Protein AF-A0A938WC86-F1 (afdb_monomer_lite)

Structure (mmCIF, N/CA/C/O backbone):
data_AF-A0A938WC86-F1
#
_entry.id   AF-A0A938WC86-F1
#
loop_
_atom_site.group_PDB
_atom_site.id
_atom_site.type_symbol
_atom_site.label_atom_id
_atom_site.label_alt_id
_atom_site.label_comp_id
_atom_site.label_asym_id
_atom_site.label_entity_id
_atom_site.label_seq_id
_atom_site.pdbx_PDB_ins_code
_atom_site.Cartn_x
_atom_site.Cartn_y
_atom_site.Cartn_z
_atom_site.occupancy
_atom_site.B_iso_or_equiv
_atom_site.auth_seq_id
_atom_site.auth_comp_id
_atom_site.auth_asym_id
_atom_site.auth_atom_id
_atom_site.pdbx_PDB_model_num
ATOM 1 N N . MET A 1 1 ? -15.722 4.529 9.189 1.00 64.56 1 MET A N 1
ATOM 2 C CA . MET A 1 1 ? -14.261 4.552 8.988 1.00 64.56 1 MET A CA 1
ATOM 3 C C . MET A 1 1 ? -13.634 5.277 10.153 1.00 64.56 1 MET A C 1
ATOM 5 O O . MET A 1 1 ? -14.187 6.302 10.538 1.00 64.56 1 MET A O 1
ATOM 9 N N . THR A 1 2 ? -12.578 4.731 10.750 1.00 86.31 2 THR A N 1
ATOM 10 C CA . THR A 1 2 ? -12.002 5.280 11.984 1.00 86.31 2 THR A CA 1
ATOM 11 C C . THR A 1 2 ? -10.703 6.039 11.681 1.00 86.31 2 THR A C 1
ATOM 13 O O . THR A 1 2 ? -10.022 5.701 10.707 1.00 86.31 2 THR A O 1
ATOM 16 N N . PRO A 1 3 ? -10.361 7.085 12.452 1.00 88.94 3 PRO A N 1
ATOM 17 C CA . PRO A 1 3 ? -9.124 7.844 12.250 1.00 88.94 3 PRO A CA 1
ATOM 18 C C . PRO A 1 3 ? -7.862 6.977 12.382 1.00 88.94 3 PRO A C 1
ATOM 20 O O . PRO A 1 3 ? -6.867 7.241 11.715 1.00 88.94 3 PRO A O 1
ATOM 23 N N . GLU A 1 4 ? -7.914 5.907 13.173 1.00 89.62 4 GLU A N 1
ATOM 24 C CA . GLU A 1 4 ? -6.815 4.954 13.350 1.00 89.62 4 GLU A CA 1
ATOM 25 C C . GLU A 1 4 ? -6.536 4.168 12.064 1.00 89.62 4 GLU A C 1
ATOM 27 O O . GLU A 1 4 ? -5.380 3.958 11.705 1.00 89.62 4 GLU A O 1
ATOM 32 N N . LEU A 1 5 ? -7.585 3.779 11.330 1.00 90.06 5 LEU A N 1
ATOM 33 C CA . LEU A 1 5 ? -7.429 3.099 10.045 1.00 90.06 5 LEU A CA 1
ATOM 34 C C . LEU A 1 5 ? -6.815 4.036 9.000 1.00 90.06 5 LEU A C 1
ATOM 36 O O . LEU A 1 5 ? -5.948 3.623 8.235 1.00 90.06 5 LEU A O 1
ATOM 40 N N . ALA A 1 6 ? -7.218 5.310 9.002 1.00 92.81 6 ALA A N 1
ATOM 41 C CA . ALA A 1 6 ? -6.644 6.307 8.106 1.00 92.81 6 ALA A CA 1
ATOM 42 C C . ALA A 1 6 ? -5.158 6.563 8.405 1.00 92.81 6 ALA A C 1
ATOM 44 O O . ALA A 1 6 ? -4.351 6.617 7.480 1.00 92.81 6 ALA A O 1
ATOM 45 N N . ALA A 1 7 ? -4.781 6.649 9.686 1.00 92.62 7 ALA A N 1
ATOM 46 C CA . ALA A 1 7 ? -3.380 6.746 10.095 1.00 92.62 7 ALA A CA 1
ATOM 47 C C . ALA A 1 7 ? -2.573 5.514 9.653 1.00 92.62 7 ALA A C 1
ATOM 49 O O . ALA A 1 7 ? -1.497 5.657 9.080 1.00 92.62 7 ALA A O 1
ATOM 50 N N . CYS A 1 8 ? -3.135 4.314 9.827 1.00 92.94 8 CYS A N 1
ATOM 51 C CA . CYS A 1 8 ? -2.524 3.057 9.397 1.00 92.94 8 CYS A CA 1
ATOM 52 C C . CYS A 1 8 ? -2.244 3.026 7.883 1.00 92.94 8 CYS A C 1
ATOM 54 O O . CYS A 1 8 ? -1.161 2.618 7.461 1.00 92.94 8 CYS A O 1
ATOM 56 N N . VAL A 1 9 ? -3.184 3.509 7.061 1.00 94.38 9 VAL A N 1
ATOM 57 C CA . VAL A 1 9 ? -2.999 3.597 5.603 1.00 94.38 9 VAL A CA 1
ATOM 58 C C . VAL A 1 9 ? -1.932 4.622 5.230 1.00 94.38 9 VAL A C 1
ATOM 60 O O . VAL A 1 9 ? -1.059 4.316 4.419 1.00 94.38 9 VAL A O 1
ATOM 63 N N . LEU A 1 10 ? -1.955 5.813 5.833 1.00 94.31 10 LEU A N 1
ATOM 64 C CA . LEU A 1 10 ? -0.959 6.851 5.553 1.00 94.31 10 LEU A CA 1
ATOM 65 C C . LEU A 1 10 ? 0.455 6.407 5.946 1.00 94.31 10 LEU A C 1
ATOM 67 O O . LEU A 1 10 ? 1.394 6.607 5.181 1.00 94.31 10 LEU A O 1
ATOM 71 N N . GLU A 1 11 ? 0.619 5.754 7.095 1.00 93.69 11 GLU A N 1
ATOM 72 C CA . GLU A 1 11 ? 1.905 5.173 7.490 1.00 93.69 11 GLU A CA 1
ATOM 73 C C . GLU A 1 11 ? 2.354 4.057 6.538 1.00 93.69 11 GLU A C 1
ATOM 75 O O . GLU A 1 11 ? 3.522 4.008 6.159 1.00 93.69 11 GLU A O 1
ATOM 80 N N . GLY A 1 12 ? 1.438 3.184 6.105 1.00 92.44 12 GLY A N 1
ATOM 81 C CA . GLY A 1 12 ? 1.738 2.147 5.113 1.00 92.44 12 GLY A CA 1
ATOM 82 C C . GLY A 1 12 ? 2.207 2.732 3.778 1.00 92.44 12 GLY A C 1
ATOM 83 O O . GLY A 1 12 ? 3.164 2.237 3.183 1.00 92.44 12 GLY A O 1
ATOM 84 N N . LEU A 1 13 ? 1.586 3.832 3.346 1.00 91.69 13 LEU A N 1
ATOM 85 C CA . LEU A 1 13 ? 1.983 4.570 2.151 1.00 91.69 13 LEU A CA 1
ATOM 86 C C . LEU A 1 13 ? 3.397 5.145 2.286 1.00 91.69 13 LEU A C 1
ATOM 88 O O . LEU A 1 13 ? 4.183 5.043 1.348 1.00 91.69 13 LEU A O 1
ATOM 92 N N . LEU A 1 14 ? 3.740 5.717 3.443 1.00 90.00 14 LEU A N 1
ATOM 93 C CA . LEU A 1 14 ? 5.083 6.242 3.707 1.00 90.00 14 LEU A CA 1
ATOM 94 C C . LEU A 1 14 ? 6.144 5.133 3.698 1.00 90.00 14 LEU A C 1
ATOM 96 O O . LEU A 1 14 ? 7.205 5.314 3.103 1.00 90.00 14 LEU A O 1
ATOM 100 N N . LEU A 1 15 ? 5.844 3.974 4.293 1.00 89.00 15 LEU A N 1
ATOM 101 C CA . LEU A 1 15 ? 6.736 2.809 4.292 1.00 89.00 15 LEU A CA 1
ATOM 102 C C . LEU A 1 15 ? 7.033 2.310 2.872 1.00 89.00 15 LEU A C 1
ATOM 104 O O . LEU A 1 15 ? 8.186 2.024 2.548 1.00 89.00 15 LEU A O 1
ATOM 108 N N . LEU A 1 16 ? 6.006 2.220 2.023 1.00 86.44 16 LEU A N 1
ATOM 109 C CA . LEU A 1 16 ? 6.185 1.853 0.619 1.00 86.44 16 LEU A CA 1
ATOM 110 C C . LEU A 1 16 ? 6.908 2.950 -0.160 1.00 86.44 16 LEU A C 1
ATOM 112 O O . LEU A 1 16 ? 7.788 2.641 -0.951 1.00 86.44 16 LEU A O 1
ATOM 116 N N . HIS A 1 17 ? 6.601 4.224 0.086 1.00 84.62 17 HIS A N 1
ATOM 117 C CA . HIS A 1 17 ? 7.303 5.323 -0.569 1.00 84.62 17 HIS A CA 1
ATOM 118 C C . HIS A 1 17 ? 8.809 5.283 -0.277 1.00 84.62 17 HIS A C 1
ATOM 120 O O . HIS A 1 17 ? 9.597 5.460 -1.200 1.00 84.62 17 HIS A O 1
ATOM 126 N N . GLU A 1 18 ? 9.221 5.012 0.964 1.00 82.81 18 GLU A N 1
ATOM 127 C CA . GLU A 1 18 ? 10.635 4.874 1.335 1.00 82.81 18 GLU A CA 1
ATOM 128 C C . GLU A 1 18 ? 11.313 3.697 0.615 1.00 82.81 18 GLU A C 1
ATOM 130 O O . GLU A 1 18 ? 12.408 3.848 0.077 1.00 82.81 18 GLU A O 1
ATOM 135 N N . GLU A 1 19 ? 10.661 2.533 0.567 1.00 81.44 19 GLU A N 1
ATOM 136 C CA . GLU A 1 19 ? 11.219 1.333 -0.068 1.00 81.44 19 GLU A CA 1
ATOM 137 C C . GLU A 1 19 ? 11.310 1.458 -1.588 1.00 81.44 19 GLU A C 1
ATOM 139 O O . GLU A 1 19 ? 12.359 1.188 -2.169 1.00 81.44 19 GLU A O 1
ATOM 144 N N . LEU A 1 20 ? 10.248 1.937 -2.225 1.00 79.00 20 LEU A N 1
ATOM 145 C CA . LEU A 1 20 ? 10.151 2.041 -3.677 1.00 79.00 20 LEU A CA 1
ATOM 146 C C . LEU A 1 20 ? 10.985 3.197 -4.250 1.00 79.00 20 LEU A C 1
ATOM 148 O O . LEU A 1 20 ? 11.236 3.245 -5.454 1.00 79.00 20 LEU A O 1
ATOM 152 N N . SER A 1 21 ? 11.403 4.148 -3.408 1.00 77.31 21 SER A N 1
ATOM 153 C CA . SER A 1 21 ? 12.271 5.270 -3.804 1.00 77.31 21 SER A CA 1
ATOM 154 C C . SER A 1 21 ? 13.756 4.990 -3.557 1.00 77.31 21 SER A C 1
ATOM 156 O O . SER A 1 21 ? 14.572 5.900 -3.689 1.00 77.31 21 SER A O 1
ATOM 158 N N . VAL A 1 22 ? 14.121 3.756 -3.182 1.00 75.12 22 VAL A N 1
ATOM 159 C CA . VAL A 1 22 ? 15.519 3.384 -2.919 1.00 75.12 22 VAL A CA 1
ATOM 160 C C . VAL A 1 22 ? 16.383 3.413 -4.181 1.00 75.12 22 VAL A C 1
ATOM 162 O O . VAL A 1 22 ? 17.589 3.623 -4.077 1.00 75.12 22 VAL A O 1
ATOM 165 N N . ASP A 1 23 ? 15.781 3.211 -5.357 1.00 69.25 23 ASP A N 1
ATOM 166 C CA . ASP A 1 23 ? 16.468 3.274 -6.644 1.00 69.25 23 ASP A CA 1
ATOM 167 C C . ASP A 1 23 ? 16.486 4.726 -7.165 1.00 69.25 23 ASP A C 1
ATOM 169 O O . ASP A 1 23 ? 15.443 5.248 -7.578 1.00 69.25 23 ASP A O 1
ATOM 173 N N . PRO A 1 24 ? 17.650 5.405 -7.155 1.00 65.19 24 PRO A N 1
ATOM 174 C CA . PRO A 1 24 ? 17.762 6.773 -7.645 1.00 65.19 24 PRO A CA 1
ATOM 175 C C . PRO A 1 24 ? 17.686 6.870 -9.177 1.00 65.19 24 PRO A C 1
ATOM 177 O O . PRO A 1 24 ? 17.449 7.963 -9.693 1.00 65.19 24 PRO A O 1
ATOM 180 N N . GLU A 1 25 ? 17.901 5.770 -9.906 1.00 66.31 25 GLU A N 1
ATOM 181 C CA . GLU A 1 25 ? 17.857 5.731 -11.372 1.00 66.31 25 GLU A CA 1
ATOM 182 C C . GLU A 1 25 ? 16.442 5.447 -11.898 1.00 66.31 25 GLU A C 1
ATOM 184 O O . GLU A 1 25 ? 16.096 5.890 -12.996 1.00 66.31 25 GLU A O 1
ATOM 189 N N . ALA A 1 26 ? 15.600 4.782 -11.100 1.00 65.44 26 ALA A N 1
ATOM 190 C CA . ALA A 1 26 ? 14.203 4.500 -11.430 1.00 65.44 26 ALA A CA 1
ATOM 191 C C . ALA A 1 26 ? 13.252 4.662 -10.223 1.00 65.44 26 ALA A C 1
ATOM 193 O O . ALA A 1 26 ? 12.673 3.678 -9.755 1.00 65.44 26 ALA A O 1
ATOM 194 N N . PRO A 1 27 ? 13.016 5.893 -9.725 1.00 68.44 27 PRO A N 1
ATOM 195 C CA . PRO A 1 27 ? 12.068 6.097 -8.639 1.00 68.44 27 PRO A CA 1
ATOM 196 C C . PRO A 1 27 ? 10.653 5.783 -9.125 1.00 68.44 27 PRO A C 1
ATOM 198 O O . PRO A 1 27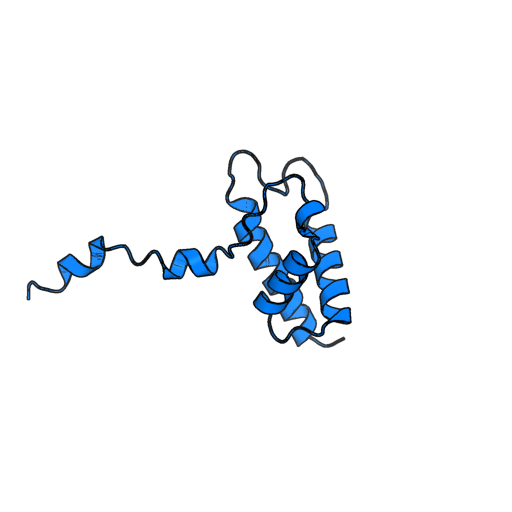 ? 10.223 6.265 -10.176 1.00 68.44 27 PRO A O 1
ATOM 201 N N . TRP A 1 28 ? 9.896 5.031 -8.331 1.00 72.19 28 TRP A N 1
ATOM 202 C CA . TRP A 1 28 ? 8.562 4.526 -8.685 1.00 72.19 28 TRP A CA 1
ATOM 203 C C . TRP A 1 28 ? 7.523 5.584 -9.091 1.00 72.19 28 TRP A C 1
ATOM 205 O O . TRP A 1 28 ? 6.528 5.258 -9.736 1.00 72.19 28 TRP A O 1
ATOM 215 N N . TYR A 1 29 ? 7.745 6.847 -8.723 1.00 68.50 29 TYR A N 1
ATOM 216 C CA . TYR A 1 29 ? 6.871 7.982 -9.025 1.00 68.50 29 TYR A CA 1
ATOM 217 C C . TYR A 1 29 ? 7.330 8.824 -10.233 1.00 68.50 29 TYR A C 1
ATOM 219 O O . TYR A 1 29 ? 6.635 9.762 -10.626 1.00 68.50 29 TYR A O 1
ATOM 227 N N . VAL A 1 30 ? 8.495 8.547 -10.832 1.00 65.12 30 VAL A N 1
ATOM 228 C CA . VAL A 1 30 ? 9.003 9.323 -11.977 1.00 65.12 30 VAL A CA 1
ATOM 229 C C . VAL A 1 30 ? 8.304 8.891 -13.267 1.00 65.12 30 VAL A C 1
ATOM 231 O O . VAL A 1 30 ? 8.209 7.711 -13.584 1.00 65.12 30 VAL A O 1
ATOM 234 N N . GLY A 1 31 ? 7.808 9.868 -14.033 1.00 61.78 31 GLY A N 1
ATOM 235 C CA . GLY A 1 31 ? 7.198 9.642 -15.351 1.00 61.78 31 GLY A CA 1
ATOM 236 C C . GLY A 1 31 ? 5.728 9.215 -15.333 1.00 61.78 31 GLY A C 1
ATOM 237 O O . GLY A 1 31 ? 5.132 9.095 -16.402 1.00 61.78 31 GLY A O 1
ATOM 238 N N . THR A 1 32 ? 5.123 9.056 -14.151 1.00 60.66 32 THR A N 1
ATOM 239 C CA . THR A 1 32 ? 3.734 8.601 -14.025 1.00 60.66 32 TH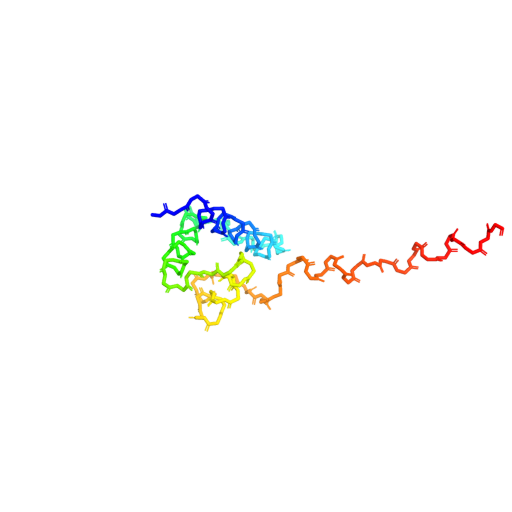R A CA 1
ATOM 240 C C . THR A 1 32 ? 2.977 9.480 -13.021 1.00 60.66 32 THR A C 1
ATOM 242 O O . THR A 1 32 ? 3.182 9.330 -11.815 1.00 60.66 32 THR A O 1
ATOM 245 N N . PRO A 1 33 ? 2.135 10.432 -13.473 1.00 60.81 33 PRO A N 1
ATOM 246 C CA . PRO A 1 33 ? 1.314 11.218 -12.557 1.00 60.81 33 PRO A CA 1
ATOM 247 C C . PRO A 1 33 ? 0.382 10.295 -11.752 1.00 60.81 33 PRO A C 1
ATOM 249 O O . PRO A 1 33 ? -0.014 9.232 -12.226 1.00 60.81 33 PRO A O 1
ATOM 252 N N . ASP A 1 34 ? 0.072 10.697 -10.519 1.00 77.50 34 ASP A N 1
ATOM 253 C CA . ASP A 1 34 ? -0.918 10.064 -9.632 1.00 77.50 34 ASP A CA 1
ATOM 254 C C . ASP A 1 34 ? -0.585 8.675 -9.048 1.00 77.50 34 ASP A C 1
ATOM 256 O O . ASP A 1 34 ? -1.416 8.098 -8.349 1.00 77.50 34 ASP A O 1
ATOM 260 N N . GLN A 1 35 ? 0.633 8.146 -9.212 1.00 76.75 35 GLN A N 1
ATOM 261 C CA . GLN A 1 35 ? 1.013 6.846 -8.619 1.00 76.75 35 GLN A CA 1
ATOM 262 C C . GLN A 1 35 ? 0.862 6.798 -7.093 1.00 76.75 35 GLN A C 1
ATOM 264 O O . GLN A 1 35 ? 0.413 5.794 -6.544 1.00 76.75 35 GLN A O 1
ATOM 269 N N . THR A 1 36 ? 1.157 7.899 -6.397 1.00 84.06 36 THR A N 1
ATOM 270 C CA . THR A 1 36 ? 0.920 8.004 -4.950 1.00 84.06 36 THR A CA 1
ATOM 271 C C . THR A 1 36 ? -0.559 7.859 -4.599 1.00 84.06 36 THR A C 1
ATOM 273 O O . THR A 1 36 ? -0.881 7.225 -3.598 1.00 84.06 36 THR A O 1
ATOM 276 N N . GLN A 1 37 ? -1.456 8.408 -5.423 1.00 85.31 37 GLN A N 1
ATOM 277 C CA . GLN A 1 37 ? -2.898 8.302 -5.210 1.00 85.31 37 GLN A CA 1
ATOM 278 C C . GLN A 1 37 ? -3.388 6.878 -5.478 1.00 85.31 37 GLN A C 1
ATOM 280 O O . GLN A 1 37 ? -4.127 6.330 -4.669 1.00 85.31 37 GLN A O 1
ATOM 285 N N . VAL A 1 38 ? -2.922 6.250 -6.561 1.00 85.19 38 VAL A N 1
ATOM 286 C CA . VAL A 1 38 ? -3.238 4.846 -6.868 1.00 85.19 38 VAL A CA 1
ATOM 287 C C . VAL A 1 38 ? -2.794 3.934 -5.725 1.00 85.19 38 VAL A C 1
ATOM 289 O O . VAL A 1 38 ? -3.572 3.110 -5.252 1.00 85.19 38 VAL A O 1
ATOM 292 N N . LEU A 1 39 ? -1.567 4.113 -5.227 1.00 87.00 39 LEU A N 1
ATOM 293 C CA . LEU A 1 39 ? -1.047 3.308 -4.126 1.00 87.00 39 LEU A CA 1
ATOM 294 C C . LEU A 1 39 ? -1.812 3.554 -2.819 1.00 87.00 39 LEU A C 1
ATOM 296 O O . LEU A 1 39 ? -2.105 2.608 -2.089 1.00 87.00 39 LEU A O 1
ATOM 300 N N . HIS A 1 40 ? -2.172 4.808 -2.540 1.00 91.25 40 HIS A N 1
ATOM 301 C CA . HIS A 1 40 ? -3.035 5.156 -1.416 1.00 91.25 40 HIS A CA 1
ATOM 302 C C . HIS A 1 40 ? -4.388 4.438 -1.501 1.00 91.25 40 HIS A C 1
ATOM 304 O O . HIS A 1 40 ? -4.810 3.819 -0.526 1.00 91.25 40 HIS A O 1
ATOM 310 N N . ASP A 1 41 ? -5.055 4.490 -2.654 1.00 91.25 41 ASP A N 1
ATOM 311 C CA . ASP A 1 41 ? -6.384 3.903 -2.842 1.00 91.25 41 ASP A CA 1
ATOM 312 C C . ASP A 1 41 ? -6.346 2.375 -2.730 1.00 91.25 41 ASP A C 1
ATOM 314 O O . ASP A 1 41 ? -7.208 1.775 -2.088 1.00 91.25 41 ASP A O 1
ATOM 318 N N . GLU A 1 42 ? -5.300 1.743 -3.259 1.00 90.69 42 GLU A N 1
ATOM 319 C CA . GLU A 1 42 ? -5.066 0.307 -3.111 1.00 90.69 42 GLU A CA 1
ATOM 320 C C . GLU A 1 42 ? -4.893 -0.106 -1.645 1.00 90.69 42 GLU A C 1
ATOM 322 O O . GLU A 1 42 ? -5.527 -1.063 -1.183 1.00 90.69 42 GLU A O 1
ATOM 327 N N . LEU A 1 43 ? -4.067 0.630 -0.893 1.00 93.06 43 LEU A N 1
ATOM 328 C CA . LEU A 1 43 ? -3.887 0.407 0.541 1.00 93.06 43 LEU A CA 1
ATOM 329 C C . LEU A 1 43 ? -5.185 0.645 1.312 1.00 93.06 43 LEU A C 1
ATOM 331 O O . LEU A 1 43 ? -5.480 -0.089 2.252 1.00 93.06 43 LEU A O 1
ATOM 335 N N . TRP A 1 44 ? -5.973 1.637 0.909 1.00 94.25 44 TRP A N 1
ATOM 336 C CA . TRP A 1 44 ? -7.248 1.968 1.532 1.00 94.25 44 TRP A CA 1
ATOM 337 C C . TRP A 1 44 ? -8.286 0.861 1.360 1.00 94.25 44 TRP A C 1
ATOM 339 O O . TRP A 1 44 ? -8.931 0.454 2.329 1.00 94.25 44 TRP A O 1
ATOM 349 N N . ILE A 1 45 ? -8.413 0.334 0.138 1.00 93.19 45 ILE A N 1
ATOM 350 C CA . ILE A 1 45 ? -9.288 -0.801 -0.174 1.00 93.19 45 ILE A CA 1
ATOM 351 C C . ILE A 1 45 ? -8.864 -2.012 0.657 1.00 93.19 45 ILE A C 1
ATOM 353 O O . ILE A 1 45 ? -9.684 -2.583 1.377 1.00 93.19 45 ILE A O 1
ATOM 357 N N . LEU A 1 46 ? -7.573 -2.355 0.629 1.00 93.44 46 LEU A N 1
ATOM 358 C CA . LEU A 1 46 ? -7.050 -3.504 1.362 1.00 93.44 46 LEU A CA 1
ATOM 359 C C . LEU A 1 46 ? -7.235 -3.351 2.879 1.00 93.44 46 LEU A C 1
ATOM 361 O O . LEU A 1 46 ? -7.620 -4.302 3.557 1.00 93.44 46 LEU A O 1
ATOM 365 N N . ALA A 1 47 ? -7.016 -2.154 3.426 1.00 93.75 47 ALA A N 1
ATOM 366 C CA . ALA A 1 47 ? -7.214 -1.879 4.844 1.00 93.75 47 ALA A CA 1
ATOM 367 C C . ALA A 1 47 ? -8.678 -2.066 5.273 1.00 93.75 47 ALA A C 1
ATOM 369 O O . ALA A 1 47 ? -8.932 -2.564 6.371 1.00 93.75 47 ALA A O 1
ATOM 370 N N . GLY A 1 48 ? -9.634 -1.724 4.403 1.00 91.88 48 GLY A N 1
ATOM 371 C CA . GLY A 1 48 ? -11.056 -1.996 4.615 1.00 91.88 48 GLY A CA 1
ATOM 372 C C . GLY A 1 48 ? -11.409 -3.487 4.590 1.00 91.88 48 GLY A C 1
ATOM 373 O O . GLY A 1 48 ? -12.302 -3.909 5.320 1.00 91.88 48 GLY A O 1
ATOM 374 N N . GLU A 1 49 ? -10.696 -4.287 3.794 1.00 92.75 49 GLU A N 1
ATOM 375 C CA . GLU A 1 49 ? -10.902 -5.738 3.687 1.00 92.75 49 GLU A CA 1
ATOM 376 C C . GLU A 1 49 ? -10.347 -6.498 4.897 1.00 92.75 49 GLU A C 1
ATOM 378 O O . GLU A 1 49 ? -11.008 -7.397 5.419 1.00 92.75 49 GLU A O 1
ATOM 383 N N . ILE A 1 50 ? -9.138 -6.147 5.349 1.00 92.69 50 ILE A N 1
ATOM 384 C CA . ILE A 1 50 ? -8.399 -6.956 6.332 1.00 92.69 50 ILE A CA 1
ATOM 385 C C . ILE A 1 50 ? -8.379 -6.358 7.740 1.00 92.69 50 ILE A C 1
ATOM 387 O O . ILE A 1 50 ? -8.019 -7.063 8.677 1.00 92.69 50 ILE A O 1
ATOM 391 N N . THR A 1 51 ? -8.744 -5.078 7.898 1.00 91.69 51 THR A N 1
ATOM 392 C CA . THR A 1 51 ? -8.655 -4.325 9.167 1.00 91.69 51 THR A CA 1
ATOM 393 C C . THR A 1 51 ? -7.299 -4.549 9.863 1.00 91.69 51 THR A C 1
ATOM 395 O O . THR A 1 51 ? -7.222 -5.198 10.910 1.00 91.69 51 THR A O 1
ATOM 398 N N . PRO A 1 52 ? -6.196 -4.080 9.255 1.00 91.12 52 PRO A N 1
ATOM 399 C CA . PRO A 1 52 ? -4.847 -4.428 9.679 1.00 91.12 52 PRO A CA 1
ATOM 400 C C . PRO A 1 52 ? -4.561 -3.931 11.099 1.00 91.12 52 PRO A C 1
ATOM 402 O O . PRO A 1 52 ? -4.892 -2.802 11.458 1.00 91.12 52 PRO A O 1
ATOM 405 N N . ALA A 1 53 ? -3.871 -4.756 11.889 1.00 89.88 53 ALA A N 1
ATOM 406 C CA . ALA A 1 53 ? -3.446 -4.388 13.241 1.00 89.88 53 ALA A CA 1
ATOM 407 C C . ALA A 1 5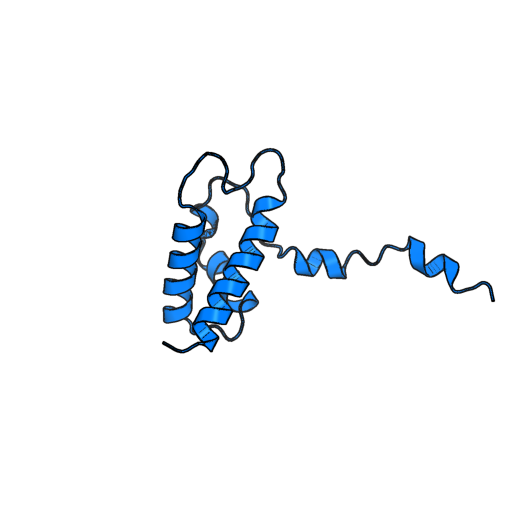3 ? -2.331 -3.321 13.262 1.00 89.88 53 ALA A C 1
ATOM 409 O O . ALA A 1 53 ? -2.073 -2.728 14.307 1.00 89.88 53 ALA A O 1
ATOM 410 N N . SER A 1 54 ? -1.648 -3.097 12.132 1.00 92.38 54 SER A N 1
ATOM 411 C CA . SER A 1 54 ? -0.589 -2.095 11.966 1.00 92.38 54 SER A CA 1
ATOM 412 C C . SER A 1 54 ? -0.315 -1.789 10.489 1.00 92.38 54 SER A C 1
ATOM 414 O O . SER A 1 54 ? -0.652 -2.582 9.606 1.00 92.38 54 SER A O 1
ATOM 416 N N . SER A 1 55 ? 0.365 -0.672 10.225 1.00 92.50 55 SER A N 1
ATOM 417 C CA . SER A 1 55 ? 0.816 -0.264 8.887 1.00 92.50 55 SER A CA 1
ATOM 418 C C . SER A 1 55 ? 1.779 -1.282 8.261 1.00 92.50 55 SER A C 1
ATOM 420 O O . SER A 1 55 ? 1.662 -1.609 7.082 1.00 92.50 55 SER A O 1
ATOM 422 N N . ALA A 1 56 ? 2.659 -1.895 9.058 1.00 89.69 56 ALA A N 1
ATOM 423 C CA . ALA A 1 56 ? 3.521 -2.989 8.603 1.00 89.69 56 ALA A CA 1
ATOM 424 C C . ALA A 1 56 ? 2.726 -4.242 8.188 1.00 89.69 56 ALA A C 1
ATOM 426 O O . ALA A 1 56 ? 3.045 -4.866 7.176 1.00 89.69 56 ALA A O 1
ATOM 427 N N . ALA A 1 57 ? 1.675 -4.600 8.936 1.00 90.94 57 ALA A N 1
ATOM 428 C CA . ALA A 1 57 ? 0.802 -5.719 8.578 1.00 90.94 57 ALA A CA 1
ATOM 429 C C . ALA A 1 57 ? 0.018 -5.435 7.287 1.00 90.94 57 ALA A C 1
ATOM 431 O O . ALA A 1 57 ? -0.158 -6.335 6.467 1.00 90.94 57 ALA A O 1
ATOM 432 N N . LEU A 1 58 ? -0.399 -4.181 7.082 1.00 94.12 58 LEU A N 1
ATOM 433 C CA . LEU A 1 58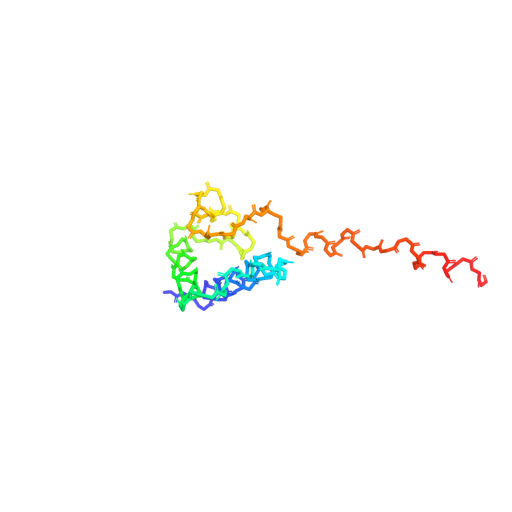 ? -1.031 -3.734 5.843 1.00 94.12 58 LEU A CA 1
ATOM 434 C C . LEU A 1 58 ? -0.087 -3.876 4.641 1.00 94.12 58 LEU A C 1
ATOM 436 O O . LEU A 1 58 ? -0.473 -4.455 3.628 1.00 94.12 58 LEU A O 1
ATOM 440 N N . VAL A 1 59 ? 1.161 -3.416 4.761 1.00 90.56 59 VAL A N 1
ATOM 441 C CA . VAL A 1 59 ? 2.152 -3.541 3.681 1.00 90.56 59 VAL A CA 1
ATOM 442 C C . VAL A 1 59 ? 2.498 -5.007 3.402 1.00 90.56 59 VAL A C 1
ATOM 444 O O . VAL A 1 59 ? 2.551 -5.419 2.244 1.00 90.56 59 VAL A O 1
ATOM 447 N N . ALA A 1 60 ? 2.665 -5.829 4.439 1.00 89.50 60 ALA A N 1
ATOM 448 C CA . ALA A 1 60 ? 2.900 -7.262 4.271 1.00 89.50 60 ALA A CA 1
ATOM 449 C C . ALA A 1 60 ? 1.738 -7.955 3.538 1.00 89.50 60 ALA A C 1
ATOM 451 O O . ALA A 1 60 ? 1.969 -8.781 2.656 1.00 89.50 60 ALA A O 1
ATOM 452 N N . ALA A 1 61 ? 0.491 -7.593 3.857 1.00 91.06 61 ALA A N 1
ATOM 453 C CA . ALA A 1 61 ? -0.686 -8.103 3.160 1.00 91.06 61 ALA A CA 1
ATOM 454 C C . ALA A 1 61 ? -0.749 -7.631 1.698 1.00 91.06 61 ALA A C 1
ATOM 456 O O . ALA A 1 61 ? -1.110 -8.413 0.820 1.00 91.06 61 ALA A O 1
ATOM 457 N N . TRP A 1 62 ? -0.350 -6.388 1.420 1.00 91.06 62 TRP A N 1
ATOM 458 C CA . TRP A 1 62 ? -0.273 -5.851 0.060 1.00 91.06 62 TRP A CA 1
ATOM 459 C C . TRP A 1 62 ? 0.726 -6.640 -0.801 1.00 91.06 62 TRP A C 1
ATOM 461 O O . TRP A 1 62 ? 0.399 -7.054 -1.916 1.00 91.06 62 TRP A O 1
ATOM 471 N N . TYR A 1 63 ? 1.895 -6.958 -0.238 1.00 86.75 63 TYR A N 1
ATOM 472 C CA . TYR A 1 63 ? 2.879 -7.849 -0.856 1.00 86.75 63 TYR A CA 1
ATOM 473 C C . TYR A 1 63 ? 2.354 -9.276 -1.047 1.00 86.75 63 TYR A C 1
ATOM 475 O O . TYR A 1 63 ? 2.481 -9.839 -2.134 1.00 86.75 63 TYR A O 1
ATOM 483 N N . ALA A 1 64 ? 1.728 -9.855 -0.019 1.00 86.56 64 ALA A N 1
ATOM 484 C CA . ALA A 1 64 ? 1.169 -11.206 -0.074 1.00 86.56 64 ALA A CA 1
ATOM 485 C C . ALA A 1 64 ? 0.057 -11.346 -1.127 1.00 86.56 64 ALA A C 1
ATOM 487 O O . ALA A 1 64 ? -0.108 -12.413 -1.715 1.00 86.56 64 ALA A O 1
ATOM 488 N N . ALA A 1 65 ? -0.673 -10.263 -1.404 1.00 86.50 65 ALA A N 1
ATOM 489 C CA . ALA A 1 65 ? -1.680 -10.198 -2.457 1.00 86.50 65 ALA A CA 1
ATOM 490 C C . ALA A 1 65 ? -1.085 -10.058 -3.876 1.00 86.50 65 ALA A C 1
ATOM 492 O O . ALA A 1 65 ? -1.841 -9.981 -4.842 1.00 86.50 65 ALA A O 1
ATOM 493 N N . GLY A 1 66 ? 0.245 -10.001 -4.026 1.00 82.12 66 GLY A N 1
ATOM 494 C CA . GLY A 1 66 ? 0.913 -9.855 -5.324 1.00 82.12 66 GLY A CA 1
ATOM 495 C C . GLY A 1 66 ? 0.710 -8.485 -5.979 1.00 82.12 66 GLY A C 1
ATOM 496 O O . GLY A 1 66 ? 0.973 -8.327 -7.174 1.00 82.12 66 GLY A O 1
ATOM 497 N N . ARG A 1 67 ? 0.252 -7.482 -5.214 1.00 81.19 67 ARG A N 1
ATOM 498 C CA . ARG A 1 67 ? -0.051 -6.133 -5.721 1.00 81.19 67 ARG A CA 1
ATOM 499 C C . ARG A 1 67 ? 1.202 -5.326 -6.081 1.00 81.19 67 ARG A C 1
ATOM 501 O O . ARG A 1 67 ? 1.093 -4.327 -6.778 1.00 81.19 67 ARG A O 1
ATOM 508 N N . SER A 1 68 ? 2.393 -5.812 -5.725 1.00 75.19 68 SER A N 1
ATOM 509 C CA . SER A 1 68 ? 3.676 -5.290 -6.220 1.00 75.19 68 SER A CA 1
ATOM 510 C C . SER A 1 68 ? 3.828 -5.377 -7.741 1.00 75.19 68 SER A C 1
ATOM 512 O O . SER A 1 68 ? 4.538 -4.569 -8.326 1.00 75.19 68 SER A O 1
ATOM 514 N N . SER A 1 69 ? 3.109 -6.291 -8.402 1.00 72.38 69 SER A N 1
ATOM 515 C CA . SER A 1 69 ? 3.061 -6.379 -9.870 1.00 72.38 69 SER A CA 1
ATOM 516 C C . SER A 1 69 ? 2.410 -5.169 -10.555 1.00 72.38 69 SER A C 1
ATOM 518 O O . SER A 1 69 ? 2.548 -5.011 -11.767 1.00 72.38 69 SER A O 1
ATOM 520 N N . LEU A 1 70 ? 1.716 -4.312 -9.796 1.00 68.00 70 LEU A N 1
ATOM 521 C CA . LEU A 1 70 ? 1.133 -3.063 -10.290 1.00 68.00 70 LEU A CA 1
ATOM 522 C C . LEU A 1 70 ? 2.187 -1.975 -10.528 1.00 68.00 70 LEU A C 1
ATOM 524 O O . LEU A 1 70 ? 1.891 -0.977 -11.183 1.00 68.00 70 LEU A O 1
ATOM 528 N N . LEU A 1 71 ? 3.398 -2.149 -9.995 1.00 69.44 71 LEU A N 1
ATOM 529 C CA . LEU A 1 71 ? 4.453 -1.152 -10.072 1.00 69.44 71 LEU A CA 1
ATOM 530 C C . LEU A 1 71 ? 5.472 -1.504 -11.165 1.00 69.44 71 LEU A C 1
ATOM 532 O O . LEU A 1 71 ? 5.863 -2.663 -11.299 1.00 69.44 71 LEU A O 1
ATOM 536 N N . PRO A 1 72 ? 5.964 -0.508 -11.923 1.00 62.88 72 PRO A N 1
ATOM 537 C CA . PRO A 1 72 ? 7.002 -0.712 -12.932 1.00 62.88 72 PRO A CA 1
ATOM 538 C C . PRO A 1 72 ? 8.413 -0.866 -12.331 1.00 62.88 72 PRO A C 1
ATOM 540 O O . PRO A 1 72 ? 9.385 -0.936 -13.080 1.00 62.88 72 PRO A O 1
ATOM 543 N N . VAL A 1 73 ? 8.539 -0.902 -10.999 1.00 64.38 73 VAL A N 1
ATOM 544 C CA . VAL A 1 73 ? 9.808 -1.004 -10.265 1.00 64.38 73 VAL A CA 1
ATOM 545 C C . VAL A 1 73 ? 9.950 -2.363 -9.582 1.00 64.38 73 VAL A C 1
ATOM 547 O O . VAL A 1 73 ? 8.966 -2.987 -9.188 1.00 64.38 73 VAL A O 1
ATOM 550 N N . ALA A 1 74 ? 11.190 -2.830 -9.426 1.00 64.06 74 ALA A N 1
ATOM 551 C CA . ALA A 1 74 ? 11.473 -4.076 -8.727 1.00 64.06 74 ALA A CA 1
ATOM 552 C C . ALA A 1 74 ? 11.271 -3.893 -7.215 1.00 64.06 74 ALA A C 1
ATOM 554 O O . ALA A 1 74 ? 12.097 -3.285 -6.540 1.00 64.06 74 ALA A O 1
ATOM 555 N N . CYS A 1 75 ? 10.182 -4.437 -6.677 1.00 63.88 75 CYS A N 1
ATOM 556 C CA . CYS A 1 75 ? 9.947 -4.422 -5.238 1.00 63.88 75 CYS A CA 1
ATOM 557 C C . CYS A 1 75 ? 10.802 -5.488 -4.542 1.00 63.88 75 CYS A C 1
ATOM 559 O O . CYS A 1 75 ? 10.790 -6.658 -4.934 1.00 63.88 75 CYS A O 1
ATOM 561 N N . THR A 1 76 ? 11.512 -5.106 -3.481 1.00 63.47 76 THR A N 1
ATOM 562 C CA . THR A 1 76 ? 12.379 -6.030 -2.733 1.00 63.47 76 THR A CA 1
ATOM 563 C C . THR A 1 76 ? 11.619 -6.809 -1.663 1.00 63.47 76 THR A C 1
ATOM 565 O O . THR A 1 76 ? 12.092 -7.846 -1.204 1.00 63.47 76 THR A O 1
ATOM 568 N N . GLY A 1 77 ? 10.440 -6.321 -1.255 1.00 61.94 77 GLY A N 1
ATOM 569 C CA . GLY A 1 77 ? 9.664 -6.901 -0.155 1.00 61.94 77 GLY A CA 1
ATOM 570 C C . GLY A 1 77 ? 10.280 -6.664 1.230 1.00 61.94 77 GLY A C 1
ATOM 571 O O . GLY A 1 77 ? 9.700 -7.069 2.235 1.00 61.94 77 GLY A O 1
ATOM 572 N N . GLU A 1 78 ? 11.429 -5.987 1.305 1.00 60.44 78 GLU A N 1
ATOM 573 C CA . GLU A 1 78 ? 12.095 -5.624 2.550 1.00 60.44 78 GLU A CA 1
ATOM 574 C C . GLU A 1 78 ? 11.819 -4.159 2.890 1.00 60.44 78 GLU A C 1
ATOM 576 O O . GLU A 1 78 ? 12.372 -3.244 2.277 1.00 60.44 78 GLU A O 1
ATOM 581 N N . LEU A 1 79 ? 11.002 -3.931 3.920 1.00 57.84 79 LEU A N 1
ATOM 582 C CA . LEU A 1 79 ? 10.794 -2.595 4.469 1.00 57.84 79 LEU A CA 1
ATOM 583 C C . LEU A 1 79 ? 12.132 -2.009 4.948 1.00 57.84 79 LEU A C 1
ATOM 585 O O . LEU A 1 79 ? 12.844 -2.609 5.757 1.00 57.84 79 LEU A O 1
ATOM 589 N N . VAL A 1 80 ? 12.462 -0.802 4.485 1.00 55.66 80 VAL A N 1
ATOM 590 C CA . VAL A 1 80 ? 13.737 -0.119 4.775 1.00 55.66 80 VAL A CA 1
ATOM 591 C C . VAL A 1 80 ? 13.952 0.120 6.285 1.00 55.66 80 VAL A C 1
ATOM 593 O O . VAL A 1 80 ? 15.094 0.123 6.753 1.00 55.66 80 VAL A O 1
ATOM 596 N N . SER A 1 81 ? 12.888 0.165 7.095 1.00 46.88 81 SER A N 1
ATOM 597 C CA . SER A 1 81 ? 12.978 0.184 8.568 1.00 46.88 81 SER A CA 1
ATOM 598 C C . SER A 1 81 ? 13.701 -1.038 9.172 1.00 46.88 81 SER A C 1
ATOM 600 O O . SER A 1 81 ? 14.374 -0.913 10.198 1.00 46.88 81 SER A 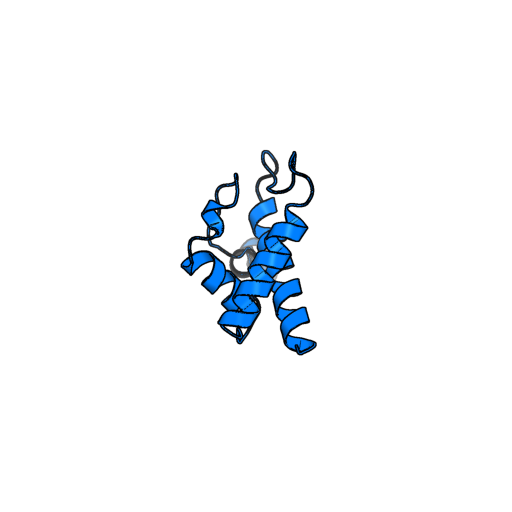O 1
ATOM 602 N N . SER A 1 82 ? 13.658 -2.211 8.530 1.00 50.38 82 SER A N 1
ATOM 603 C CA . SER A 1 82 ? 14.426 -3.392 8.960 1.00 50.38 82 SER A CA 1
ATOM 604 C C . SER A 1 82 ? 15.918 -3.275 8.614 1.00 50.38 82 SER A C 1
ATOM 606 O O . SER A 1 82 ? 16.765 -3.752 9.372 1.00 50.38 82 SER A O 1
ATOM 608 N N . ARG A 1 83 ? 16.265 -2.562 7.532 1.00 49.03 83 ARG A N 1
ATOM 609 C CA . ARG A 1 83 ? 17.660 -2.274 7.145 1.00 49.03 83 ARG A CA 1
ATOM 610 C C . ARG A 1 83 ? 18.322 -1.235 8.054 1.00 49.03 83 ARG A C 1
ATOM 612 O O . ARG A 1 83 ? 19.513 -1.349 8.338 1.00 49.03 83 ARG A O 1
ATOM 619 N N . HIS A 1 84 ? 17.557 -0.290 8.601 1.00 44.59 84 HIS A N 1
ATOM 620 C CA . HIS A 1 84 ? 18.067 0.666 9.593 1.00 44.59 84 HIS A CA 1
ATOM 621 C C . HIS A 1 84 ? 18.358 0.040 10.967 1.00 44.59 84 HIS A C 1
ATOM 623 O O . HIS A 1 84 ? 19.263 0.507 11.654 1.00 44.59 84 HIS A O 1
ATOM 629 N N . SER A 1 85 ? 17.686 -1.055 11.351 1.00 41.47 85 SER A N 1
ATOM 630 C CA . SER A 1 85 ? 18.063 -1.812 12.563 1.00 41.47 85 SER A CA 1
ATOM 631 C C . SER A 1 85 ? 19.344 -2.636 12.373 1.00 41.47 85 SER A C 1
ATOM 633 O O . SER A 1 85 ? 20.095 -2.842 13.325 1.00 41.47 85 SER A O 1
ATOM 635 N N . ALA A 1 86 ? 19.632 -3.076 11.143 1.00 43.44 86 ALA A N 1
ATOM 636 C CA . ALA A 1 86 ? 20.849 -3.823 10.818 1.00 43.44 86 ALA A CA 1
ATOM 637 C C . ALA A 1 86 ? 22.079 -2.923 10.593 1.00 43.44 86 ALA A C 1
ATOM 639 O O . ALA A 1 86 ? 23.210 -3.391 10.697 1.00 43.44 86 ALA A O 1
ATOM 640 N N . SER A 1 87 ? 21.886 -1.622 10.356 1.00 40.62 87 SER A N 1
ATOM 641 C CA . SER A 1 87 ? 22.975 -0.647 10.235 1.00 40.62 87 SER A CA 1
ATOM 642 C C . SER A 1 87 ? 23.339 -0.007 11.584 1.00 40.62 87 SER A C 1
ATOM 644 O O . SER A 1 87 ? 23.528 1.207 11.685 1.00 40.62 87 SER A O 1
ATOM 646 N N . THR A 1 88 ? 23.532 -0.818 12.627 1.00 39.22 88 THR A N 1
ATOM 647 C CA . THR A 1 88 ? 24.492 -0.421 13.666 1.00 39.22 88 THR A CA 1
ATOM 648 C C . THR A 1 88 ? 25.876 -0.671 13.082 1.00 39.22 88 THR A C 1
ATOM 650 O O . THR A 1 88 ? 26.410 -1.775 13.149 1.00 39.22 88 THR A O 1
ATOM 653 N N . SER A 1 89 ? 26.429 0.353 12.429 1.00 35.72 89 SER A N 1
ATOM 654 C CA . SER A 1 89 ? 27.816 0.358 11.961 1.00 35.72 89 SER A CA 1
ATOM 655 C C . SER A 1 89 ? 28.753 -0.166 13.063 1.00 35.72 89 SER A C 1
ATOM 657 O O . SER A 1 89 ? 28.778 0.425 14.147 1.00 35.72 89 SER A O 1
ATOM 659 N N . PRO A 1 90 ? 29.595 -1.191 12.816 1.00 46.09 90 PRO A N 1
ATOM 660 C CA . PRO A 1 90 ? 30.584 -1.644 13.800 1.00 46.09 90 PRO A CA 1
ATOM 661 C C . PRO A 1 90 ? 31.659 -0.584 14.110 1.00 46.09 90 PRO A C 1
ATOM 663 O O . PRO A 1 90 ? 32.473 -0.775 15.009 1.00 46.09 90 PRO A O 1
ATOM 666 N N . LEU A 1 91 ? 31.655 0.560 13.416 1.00 48.44 91 LEU A N 1
ATOM 667 C CA . LEU A 1 91 ? 32.618 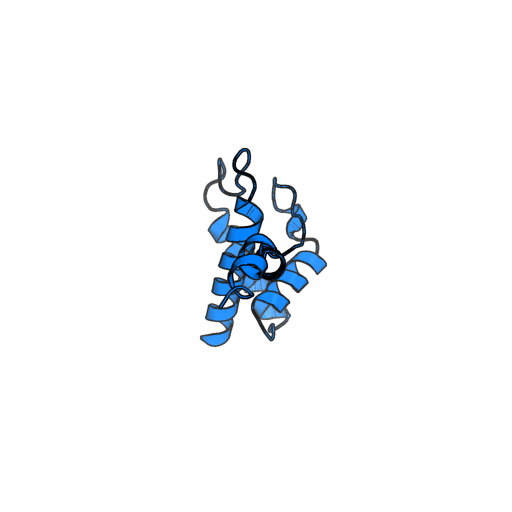1.638 13.630 1.00 48.44 91 LEU A CA 1
ATOM 668 C C . LEU A 1 91 ? 32.389 2.437 14.931 1.00 48.44 91 LEU A C 1
ATOM 670 O O . LEU A 1 91 ? 33.325 3.064 15.417 1.00 48.44 91 LEU A O 1
ATOM 674 N N . VAL A 1 92 ? 31.193 2.400 15.537 1.00 47.31 92 VAL A N 1
ATOM 675 C CA . VAL A 1 92 ? 30.916 3.124 16.802 1.00 47.31 92 VAL A CA 1
ATOM 676 C C . VAL A 1 92 ? 31.231 2.291 18.055 1.00 47.31 92 VAL A C 1
ATOM 678 O O . VAL A 1 92 ? 31.462 2.855 19.122 1.00 47.31 92 VAL A O 1
ATOM 681 N N . ALA A 1 93 ? 31.349 0.963 17.952 1.00 44.16 93 ALA A N 1
ATOM 682 C CA . ALA A 1 93 ? 31.654 0.110 19.109 1.00 44.16 93 ALA A CA 1
ATOM 683 C C . ALA A 1 93 ? 33.130 0.177 19.563 1.00 44.16 93 ALA A C 1
ATOM 685 O O . ALA A 1 93 ? 33.445 -0.176 20.701 1.00 44.16 93 ALA A O 1
ATOM 686 N N . ALA A 1 94 ? 34.041 0.652 18.706 1.00 45.94 94 ALA A N 1
ATOM 687 C CA . ALA A 1 94 ? 35.468 0.742 19.026 1.00 45.94 94 ALA A CA 1
ATOM 688 C C . ALA A 1 94 ? 35.839 1.978 19.872 1.00 45.94 94 ALA A C 1
ATOM 690 O O . ALA A 1 94 ? 36.878 1.975 20.526 1.00 45.94 94 ALA A O 1
ATOM 691 N N . ALA A 1 95 ? 34.999 3.018 19.911 1.00 47.72 95 ALA A N 1
ATOM 692 C CA . ALA A 1 95 ? 35.308 4.261 20.628 1.00 47.72 95 ALA A CA 1
ATOM 693 C C . ALA A 1 95 ? 34.931 4.241 22.125 1.00 47.72 95 ALA A C 1
ATOM 695 O O . ALA A 1 95 ? 35.275 5.168 22.850 1.00 47.72 95 ALA A O 1
ATOM 696 N N . ALA A 1 96 ? 34.249 3.195 22.607 1.00 50.53 96 ALA A N 1
ATOM 697 C CA . ALA A 1 96 ? 33.742 3.120 23.983 1.00 50.53 96 ALA A CA 1
ATOM 698 C C . ALA A 1 96 ? 34.586 2.250 24.941 1.00 50.53 96 ALA A C 1
ATOM 700 O O . ALA A 1 96 ? 34.189 2.054 26.085 1.00 50.53 96 ALA A O 1
ATOM 701 N N . GLN A 1 97 ? 35.739 1.722 24.506 1.00 49.31 97 GLN A N 1
ATOM 702 C CA . GLN A 1 97 ? 36.609 0.849 25.323 1.00 49.31 97 GLN A CA 1
ATOM 703 C C . GLN A 1 97 ? 37.984 1.463 25.636 1.00 49.31 97 GLN A C 1
ATOM 705 O O . GLN A 1 97 ? 38.935 0.760 25.966 1.00 49.31 97 GLN A O 1
ATOM 710 N N . SER A 1 98 ? 38.121 2.783 25.543 1.00 49.44 98 SER A N 1
ATOM 711 C CA . SER A 1 98 ? 39.299 3.488 26.060 1.00 49.44 98 SER A CA 1
ATOM 712 C C . SER A 1 98 ? 38.856 4.687 26.885 1.00 49.44 98 SER A C 1
ATOM 714 O O . SER A 1 98 ? 38.877 5.824 26.423 1.00 49.44 98 SER A O 1
ATOM 716 N N . ALA A 1 99 ? 38.422 4.383 28.105 1.00 41.84 99 ALA A N 1
ATOM 717 C CA . ALA A 1 99 ? 38.413 5.282 29.250 1.00 41.84 99 ALA A CA 1
ATOM 718 C C . ALA A 1 99 ? 38.955 4.503 30.453 1.00 41.84 99 ALA A C 1
ATOM 720 O O . ALA A 1 99 ? 38.567 3.318 30.589 1.00 41.84 99 ALA A O 1
#

Secondary structure (DSSP, 8-state):
--HHHHHHHHHHHHHHHHHHT--SSS-TTTT-TTHHHHHHHHHHHHHHHH--SSHHHHHHHHHHTTGGGGSSS------HHHHHHH---TTSGGGGS--

Foldseek 3Di:
DDVVLVVLLVVLLVQCQVQQCPDVVDRQPPPDPCPSVVSSVLLSVQCVVPVAPHSLSSNLVCVVVVVCVVTPGDGPSDRCVVVVVVPPPPVVVVVPPDD

Sequence (99 aa):
MTPELAACVLEGLLLLHEELSVDPEAPWYVGTPDQTQVLHDELWILAGEITPASSAALVAAWYAAGRSSLLPVACTGELVSSRHSASTSPLVAAAAQSA

Radius of gyration: 16.77 Å; chains: 1; bounding box: 54×22×45 Å

pLDDT: mean 74.42, std 17.86, range [35.72, 94.38]